Protein AF-A0A1C5ULI8-F1 (afdb_monomer_lite)

pLDDT: mean 95.35, std 5.69, range [52.81, 98.75]

Sequence (139 aa):
MIGIIVATHGEFASGLIDGMTLLCGEQEKIIPFGLRIEDDMDVFSSDIIAKAHELDDGDGVLVLVDFVGGTPANITGKLLMNEPNMEGLSGVNFPMILEAVNSRDDSTLNELKEQCKVVGTMGIVDIKERMSSIMDDDD

Radius of gyration: 16.0 Å; chains: 1; bounding box: 33×30×57 Å

Foldseek 3Di:
DAAEEEEEAACPQVVLQVVLCVPPNDDPRYYYHHDDPPDDLVVSLVVVLVSQVVSCPPQHYEYEYAAPPDSSNVSLVVCVVPPVRYHYDYNDDNQLVNLLRVCSVPDRPVRNVVSSVVRSVVVDDDPVVVVVVVVVVVD

Secondary structure (DSSP, 8-state):
--EEEEEEETTHHHHHHHHHHHHH-S-SSEEEEEE-TTS-HHHHHHHHHHHHHHH-SSS-EEEEES-BTBHHHHHHHHHHHH-TTEEEEES--HHHHHHHHHHTTTS-HHHHHHHHHHHHHHT---HHHHHHHHHHH--

Structure (mmCIF, N/CA/C/O backbone):
data_AF-A0A1C5ULI8-F1
#
_entry.id   AF-A0A1C5ULI8-F1
#
loop_
_atom_site.group_PDB
_atom_site.id
_atom_site.type_symbol
_atom_site.label_atom_id
_atom_site.label_alt_id
_atom_site.label_comp_id
_atom_site.label_asym_id
_atom_site.label_entity_id
_atom_site.label_seq_id
_atom_site.pdbx_PDB_ins_code
_atom_site.Cartn_x
_atom_site.Cartn_y
_atom_site.Cartn_z
_atom_site.occupancy
_atom_site.B_iso_or_equiv
_atom_site.auth_seq_id
_atom_site.auth_comp_id
_atom_site.auth_asym_id
_atom_site.auth_atom_id
_atom_site.pdbx_PDB_model_num
ATOM 1 N N . MET A 1 1 ? -15.819 -2.176 -3.015 1.00 93.81 1 MET A N 1
ATOM 2 C CA . MET A 1 1 ? -14.644 -2.415 -2.155 1.00 93.81 1 MET A CA 1
ATOM 3 C C . MET A 1 1 ? -13.448 -1.702 -2.761 1.00 93.81 1 MET A C 1
ATOM 5 O O . MET A 1 1 ? -13.195 -1.892 -3.951 1.00 93.81 1 MET A O 1
ATOM 9 N N . ILE A 1 2 ? -12.704 -0.926 -1.966 1.00 98.56 2 ILE A N 1
ATOM 10 C CA . ILE A 1 2 ? -11.508 -0.202 -2.431 1.00 98.56 2 ILE A CA 1
ATOM 11 C C . ILE A 1 2 ? -10.463 -1.189 -2.979 1.00 98.56 2 ILE A C 1
ATOM 13 O O . ILE A 1 2 ? -10.113 -2.178 -2.327 1.00 98.56 2 ILE A O 1
ATOM 17 N N . GLY A 1 3 ? -9.965 -0.928 -4.190 1.00 98.50 3 GLY A N 1
ATOM 18 C CA . GLY A 1 3 ? -8.869 -1.690 -4.787 1.00 98.50 3 GLY A CA 1
ATOM 19 C C . GLY A 1 3 ? -7.521 -1.348 -4.152 1.00 98.50 3 GLY A C 1
ATOM 20 O O . GLY A 1 3 ? -7.302 -0.226 -3.703 1.00 98.50 3 GLY A O 1
ATOM 21 N N . ILE A 1 4 ? -6.587 -2.298 -4.136 1.00 98.62 4 ILE A N 1
ATOM 22 C CA . ILE A 1 4 ? -5.237 -2.084 -3.603 1.00 98.62 4 ILE A CA 1
ATOM 23 C C . ILE A 1 4 ? -4.203 -2.477 -4.656 1.00 98.62 4 ILE A C 1
ATOM 25 O O . ILE A 1 4 ? -4.211 -3.589 -5.184 1.00 98.62 4 ILE A O 1
ATOM 29 N N . ILE A 1 5 ? -3.263 -1.579 -4.926 1.00 98.56 5 ILE A N 1
ATOM 30 C CA . ILE A 1 5 ? -2.060 -1.882 -5.700 1.00 98.56 5 ILE A CA 1
ATOM 31 C C . ILE A 1 5 ? -0.853 -1.715 -4.791 1.00 98.56 5 ILE A C 1
ATOM 33 O O . ILE A 1 5 ? -0.707 -0.685 -4.139 1.00 98.56 5 ILE A O 1
ATOM 37 N N . VAL A 1 6 ? 0.041 -2.701 -4.782 1.00 98.69 6 VAL A N 1
ATOM 38 C CA . VAL A 1 6 ? 1.342 -2.598 -4.114 1.00 98.69 6 VAL A CA 1
ATOM 39 C C . VAL A 1 6 ? 2.414 -2.619 -5.192 1.00 98.69 6 VAL A C 1
ATOM 41 O O . VAL A 1 6 ? 2.643 -3.659 -5.796 1.00 98.69 6 VAL A O 1
ATOM 44 N N . ALA A 1 7 ? 3.050 -1.483 -5.466 1.00 98.12 7 ALA A N 1
ATOM 45 C CA . ALA A 1 7 ? 4.044 -1.344 -6.526 1.00 98.12 7 ALA A CA 1
ATOM 46 C C . ALA A 1 7 ? 5.423 -1.014 -5.942 1.00 98.12 7 ALA A C 1
ATOM 48 O O . ALA A 1 7 ? 5.653 0.074 -5.414 1.00 98.12 7 ALA A O 1
ATOM 49 N N . THR A 1 8 ? 6.359 -1.952 -6.043 1.00 98.31 8 THR A N 1
ATOM 50 C CA . THR A 1 8 ? 7.695 -1.857 -5.437 1.00 98.31 8 THR A CA 1
ATOM 51 C C . THR A 1 8 ? 8.769 -2.346 -6.402 1.00 98.31 8 THR A C 1
ATOM 53 O O . THR A 1 8 ? 8.472 -2.847 -7.484 1.00 98.31 8 THR A O 1
ATOM 56 N N . HIS A 1 9 ? 10.035 -2.264 -6.006 1.00 97.50 9 HIS A N 1
ATOM 57 C CA . HIS A 1 9 ? 11.110 -2.984 -6.687 1.00 97.50 9 HIS A CA 1
ATOM 58 C C . HIS A 1 9 ? 11.137 -4.467 -6.289 1.00 97.50 9 HIS A C 1
ATOM 60 O O . HIS A 1 9 ? 10.821 -4.827 -5.150 1.00 97.50 9 HIS A O 1
ATOM 66 N N . GLY A 1 10 ? 11.559 -5.320 -7.224 1.00 96.94 10 GLY A N 1
ATOM 67 C CA . GLY A 1 10 ? 11.760 -6.752 -7.013 1.00 96.94 10 GLY A CA 1
ATOM 68 C C . GLY A 1 10 ? 10.526 -7.463 -6.454 1.00 96.94 10 GLY A C 1
ATOM 69 O O . GLY A 1 10 ? 9.401 -7.175 -6.838 1.00 96.94 10 GLY A O 1
ATOM 70 N N . GLU A 1 11 ? 10.746 -8.387 -5.522 1.00 97.88 11 GLU A N 1
ATOM 71 C CA . GLU A 1 11 ? 9.696 -9.230 -4.925 1.00 97.88 11 GLU A CA 1
ATOM 72 C C . GLU A 1 11 ? 9.070 -8.627 -3.657 1.00 97.88 11 GLU A C 1
ATOM 74 O O . GLU A 1 11 ? 8.433 -9.329 -2.875 1.00 97.88 11 GLU A O 1
ATOM 79 N N . PHE A 1 12 ? 9.287 -7.338 -3.374 1.00 98.44 12 PHE A N 1
ATOM 80 C CA . PHE A 1 12 ? 8.841 -6.782 -2.096 1.00 98.44 12 PHE A CA 1
ATOM 81 C C . PHE A 1 12 ? 7.305 -6.739 -1.990 1.00 98.44 12 PHE A C 1
ATOM 83 O O . PHE A 1 12 ? 6.751 -7.182 -0.986 1.00 98.44 12 PHE A O 1
ATOM 90 N N . ALA A 1 13 ? 6.608 -6.314 -3.047 1.00 98.38 13 ALA A N 1
ATOM 91 C CA . ALA A 1 13 ? 5.150 -6.329 -3.120 1.00 98.38 13 ALA A CA 1
ATOM 92 C C . ALA A 1 13 ? 4.560 -7.741 -2.983 1.00 98.38 13 ALA A C 1
ATOM 94 O O . ALA A 1 13 ? 3.633 -7.946 -2.201 1.00 98.38 13 ALA A O 1
ATOM 95 N N . SER A 1 14 ? 5.106 -8.720 -3.715 1.00 98.25 14 SER A N 1
ATOM 96 C CA . SER A 1 14 ? 4.645 -10.112 -3.665 1.00 98.25 14 SER A CA 1
ATOM 97 C C . SER A 1 14 ? 4.876 -10.724 -2.282 1.00 98.25 14 SER A C 1
ATOM 99 O O . SER A 1 14 ? 3.965 -11.342 -1.741 1.00 98.25 14 SER A O 1
ATOM 101 N N . GLY A 1 15 ? 6.031 -10.476 -1.658 1.00 98.50 15 GLY A N 1
ATOM 102 C CA . GLY A 1 15 ? 6.325 -10.944 -0.301 1.00 98.50 15 GLY A CA 1
ATOM 103 C C . GLY A 1 15 ? 5.430 -10.325 0.780 1.00 98.50 15 GLY A C 1
ATOM 104 O O . GLY A 1 15 ? 5.035 -11.014 1.719 1.00 98.50 15 GLY A O 1
ATOM 105 N N . LEU A 1 16 ? 5.066 -9.044 0.652 1.00 98.44 16 LEU A N 1
ATOM 106 C CA . LEU A 1 16 ? 4.108 -8.407 1.563 1.00 98.44 16 LEU A CA 1
ATOM 107 C C . LEU A 1 16 ? 2.713 -9.040 1.459 1.00 98.44 16 LEU A C 1
ATOM 109 O O . LEU A 1 16 ? 2.083 -9.297 2.485 1.00 98.44 16 LEU A O 1
ATOM 113 N N . ILE A 1 17 ? 2.241 -9.302 0.236 1.00 98.25 17 ILE A N 1
ATOM 114 C CA . ILE A 1 17 ? 0.942 -9.948 0.004 1.00 98.25 17 ILE A CA 1
ATOM 115 C C . ILE A 1 17 ? 0.958 -11.403 0.472 1.00 98.25 17 ILE A C 1
ATOM 117 O O . ILE A 1 17 ? -0.004 -11.829 1.103 1.00 98.25 17 ILE A O 1
ATOM 121 N N . ASP A 1 18 ? 2.039 -12.147 0.231 1.00 98.38 18 ASP A N 1
ATOM 122 C CA . ASP A 1 18 ? 2.204 -13.522 0.721 1.00 98.38 18 ASP A CA 1
ATOM 123 C C . ASP A 1 18 ? 2.096 -13.577 2.251 1.00 98.38 18 ASP A C 1
ATOM 125 O O . ASP A 1 18 ? 1.264 -14.300 2.801 1.00 98.38 18 ASP A O 1
ATOM 129 N N . GLY A 1 19 ? 2.839 -12.713 2.951 1.00 97.94 19 GLY A N 1
ATOM 130 C CA . GLY A 1 19 ? 2.748 -12.615 4.405 1.00 97.94 19 GLY A CA 1
ATOM 131 C C . GLY A 1 19 ? 1.343 -12.241 4.891 1.00 97.94 19 GLY A C 1
ATOM 132 O O . GLY A 1 19 ? 0.867 -12.806 5.875 1.00 97.94 19 GLY A O 1
ATOM 133 N N . MET A 1 20 ? 0.662 -11.312 4.211 1.00 97.62 20 MET A N 1
ATOM 134 C CA . MET A 1 20 ? -0.711 -10.929 4.554 1.00 97.62 20 MET A CA 1
ATOM 135 C C . MET A 1 20 ? -1.668 -12.104 4.341 1.00 97.62 20 MET A C 1
ATOM 137 O O . MET A 1 20 ? -2.500 -12.366 5.206 1.00 97.62 20 MET A O 1
ATOM 141 N N . THR A 1 21 ? -1.493 -12.867 3.260 1.00 97.75 21 THR A N 1
ATOM 142 C CA . THR A 1 21 ? -2.316 -14.036 2.917 1.00 97.75 21 THR A CA 1
ATOM 143 C C . THR A 1 21 ? -2.239 -15.115 3.997 1.00 97.75 21 THR A C 1
ATOM 145 O O . THR A 1 21 ? -3.244 -15.748 4.313 1.00 97.75 21 THR A O 1
ATOM 148 N N . LEU A 1 22 ? -1.082 -15.285 4.647 1.00 97.44 22 LEU A N 1
ATOM 149 C CA . LEU A 1 22 ? -0.947 -16.198 5.790 1.00 97.44 22 LEU A CA 1
ATOM 150 C C . LEU A 1 22 ? -1.839 -15.819 6.985 1.00 97.44 22 LEU A C 1
ATOM 152 O O . LEU A 1 22 ? -2.212 -16.700 7.760 1.00 97.44 22 LEU A O 1
ATOM 156 N N . LEU A 1 23 ? -2.161 -14.534 7.157 1.00 96.50 23 LEU A N 1
ATOM 157 C CA . LEU A 1 23 ? -2.942 -14.025 8.290 1.00 96.50 23 LEU A CA 1
ATOM 158 C C . LEU A 1 23 ? -4.416 -13.800 7.942 1.00 96.50 23 LEU A C 1
ATOM 160 O O . LEU A 1 23 ? -5.293 -14.140 8.734 1.00 96.50 23 LEU A O 1
ATOM 164 N N . CYS A 1 24 ? -4.681 -13.234 6.769 1.00 96.31 24 CYS A N 1
ATOM 165 C CA . CYS A 1 24 ? -6.005 -12.794 6.333 1.00 96.31 24 CYS A CA 1
ATOM 166 C C . CYS A 1 24 ? -6.637 -13.738 5.296 1.00 96.31 24 CYS 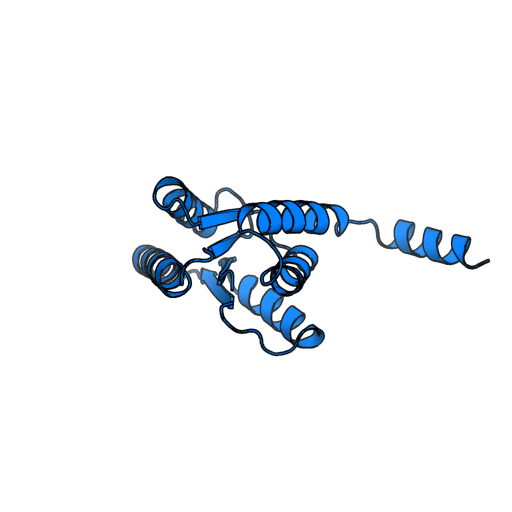A C 1
ATOM 168 O O . CYS A 1 24 ? -7.784 -13.531 4.902 1.00 96.31 24 CYS A O 1
ATOM 170 N N . GLY A 1 25 ? -5.916 -14.772 4.851 1.00 97.19 25 GLY A N 1
ATOM 171 C CA . GLY A 1 25 ? -6.311 -15.598 3.712 1.00 97.19 25 GLY A CA 1
ATOM 172 C C . GLY A 1 25 ? -6.191 -14.855 2.381 1.00 97.19 25 GLY A C 1
ATOM 173 O O . GLY A 1 25 ? -5.770 -13.701 2.327 1.00 97.19 25 GLY A O 1
ATOM 174 N N . GLU A 1 26 ? -6.572 -15.531 1.298 1.00 96.75 26 GLU A N 1
ATOM 175 C CA . GLU A 1 26 ? -6.617 -14.938 -0.043 1.00 96.75 26 GLU A CA 1
ATOM 176 C C . GLU A 1 26 ? -7.534 -13.709 -0.064 1.00 96.75 26 GLU A C 1
ATOM 178 O O . GLU A 1 26 ? -8.647 -13.744 0.466 1.00 96.75 26 GLU A O 1
ATOM 183 N N . GLN A 1 27 ? -7.072 -12.630 -0.695 1.00 97.25 27 GLN A N 1
ATOM 184 C CA . GLN A 1 27 ? -7.800 -11.367 -0.783 1.00 97.25 27 GLN A CA 1
ATOM 185 C C . GLN A 1 27 ? -8.086 -11.004 -2.238 1.00 97.25 27 GLN A C 1
ATOM 187 O O . GLN A 1 27 ? -7.213 -11.067 -3.101 1.00 97.25 27 GLN A O 1
ATOM 192 N N . GLU A 1 28 ? -9.310 -10.558 -2.510 1.00 96.69 28 GLU A N 1
ATOM 193 C CA . GLU A 1 28 ? -9.684 -10.031 -3.824 1.00 96.69 28 GLU A CA 1
ATOM 194 C C . GLU A 1 28 ? -9.250 -8.565 -3.982 1.00 96.69 28 GLU A C 1
ATOM 196 O O . GLU A 1 28 ? -9.001 -7.863 -2.998 1.00 96.69 28 GLU A O 1
ATOM 201 N N . LYS A 1 29 ? -9.176 -8.081 -5.229 1.00 97.50 29 LYS A N 1
ATOM 202 C CA . LYS A 1 29 ? -8.848 -6.684 -5.588 1.00 97.50 29 LYS A CA 1
ATOM 203 C C . LYS A 1 29 ? -7.555 -6.143 -4.958 1.00 97.50 29 LYS A C 1
ATOM 205 O O . LYS A 1 29 ? -7.467 -4.954 -4.657 1.00 97.50 29 LYS A O 1
ATOM 210 N N . ILE A 1 30 ? -6.557 -7.001 -4.769 1.00 98.06 30 ILE A N 1
ATOM 211 C CA . ILE A 1 30 ? -5.201 -6.609 -4.389 1.00 98.06 30 ILE A CA 1
ATOM 212 C C . ILE A 1 30 ? -4.207 -7.156 -5.414 1.00 98.06 30 ILE A C 1
ATOM 214 O O . ILE A 1 30 ? -4.252 -8.337 -5.752 1.00 98.06 30 ILE A O 1
ATOM 218 N N . ILE A 1 31 ? -3.339 -6.297 -5.954 1.00 98.06 31 ILE A N 1
ATOM 219 C CA . ILE A 1 31 ? -2.399 -6.680 -7.018 1.00 98.06 31 ILE A CA 1
ATOM 220 C C . ILE A 1 31 ? -0.975 -6.227 -6.660 1.00 98.06 31 ILE A C 1
ATOM 222 O O . ILE A 1 31 ? -0.756 -5.029 -6.449 1.00 98.06 31 ILE A O 1
ATOM 226 N N . PRO A 1 32 ? 0.010 -7.148 -6.618 1.00 98.31 32 PRO A N 1
ATOM 227 C CA . PRO A 1 32 ? 1.416 -6.786 -6.519 1.00 98.31 32 PRO A CA 1
ATOM 228 C C . PRO A 1 32 ? 2.003 -6.438 -7.889 1.00 98.31 32 PRO A C 1
ATOM 230 O O . PRO A 1 32 ? 1.795 -7.147 -8.872 1.00 98.31 32 PRO A O 1
ATOM 233 N N . PHE A 1 33 ? 2.838 -5.407 -7.916 1.00 98.25 33 PHE A N 1
ATOM 234 C CA . PHE A 1 33 ? 3.739 -5.080 -9.011 1.00 98.25 33 PHE A CA 1
ATOM 235 C C . PHE A 1 33 ? 5.167 -5.003 -8.485 1.00 98.25 33 PHE A C 1
ATOM 237 O O . PHE A 1 33 ? 5.464 -4.254 -7.553 1.00 98.25 33 PHE A O 1
ATOM 244 N N . GLY A 1 34 ? 6.053 -5.777 -9.102 1.00 97.56 34 GLY A N 1
ATOM 245 C CA . GLY A 1 34 ? 7.464 -5.839 -8.753 1.00 97.56 34 GLY A CA 1
ATOM 246 C C . GLY A 1 34 ? 8.332 -5.446 -9.935 1.00 97.56 34 GLY A C 1
ATOM 247 O O . GLY A 1 34 ? 8.421 -6.220 -10.881 1.00 97.56 34 GLY A O 1
ATOM 248 N N . LEU A 1 35 ? 8.970 -4.275 -9.878 1.00 97.25 35 LEU A N 1
ATOM 249 C CA . LEU A 1 35 ? 9.855 -3.786 -10.936 1.00 97.25 35 LEU A CA 1
ATOM 250 C C . LEU A 1 35 ? 11.218 -4.488 -10.890 1.00 97.25 35 LEU A C 1
ATOM 252 O O . LEU A 1 35 ? 11.934 -4.405 -9.885 1.00 97.25 35 LEU A O 1
ATOM 256 N N . ARG A 1 36 ? 11.602 -5.131 -11.991 1.00 95.69 36 ARG A N 1
ATOM 257 C CA . ARG A 1 36 ? 12.861 -5.864 -12.186 1.00 95.69 36 ARG A CA 1
ATOM 258 C C . ARG A 1 36 ? 13.759 -5.163 -13.205 1.00 95.69 36 ARG A C 1
ATOM 260 O O . ARG A 1 3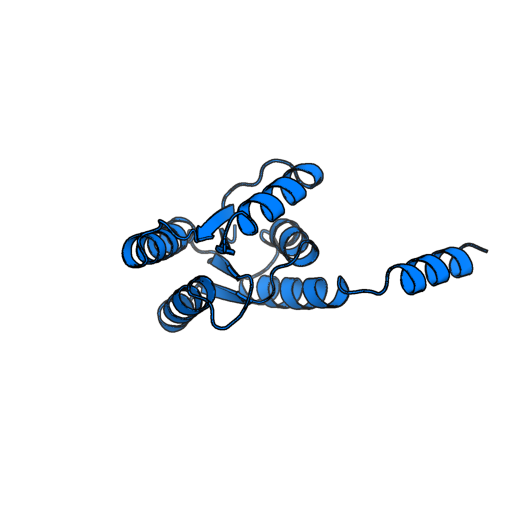6 ? 13.337 -4.270 -13.926 1.00 95.69 36 ARG A O 1
ATOM 267 N N . ILE A 1 37 ? 15.027 -5.574 -13.257 1.00 92.81 37 ILE A N 1
ATOM 268 C CA . ILE A 1 37 ? 16.040 -4.974 -14.147 1.00 92.81 37 ILE A CA 1
ATOM 269 C C . ILE A 1 37 ? 15.694 -5.184 -15.628 1.00 92.81 37 ILE A C 1
ATOM 271 O O . ILE A 1 37 ? 15.968 -4.319 -16.455 1.00 92.81 37 ILE A O 1
ATOM 275 N N . GLU A 1 38 ? 15.107 -6.330 -15.950 1.00 94.00 38 GLU A N 1
ATOM 276 C CA . GLU A 1 38 ? 14.727 -6.728 -17.307 1.00 94.00 38 GLU A CA 1
ATOM 277 C C . GLU A 1 38 ? 13.362 -6.189 -17.762 1.00 94.00 38 GLU A C 1
ATOM 279 O O . GLU A 1 38 ? 12.989 -6.405 -18.916 1.00 94.00 38 GLU A O 1
ATOM 284 N N . ASP A 1 39 ? 12.627 -5.491 -16.893 1.00 94.38 39 ASP A N 1
ATOM 285 C CA . ASP A 1 39 ? 11.307 -4.974 -17.241 1.00 94.38 39 ASP A CA 1
ATOM 286 C C . ASP A 1 39 ? 11.404 -3.766 -18.175 1.00 94.38 39 ASP A C 1
ATOM 288 O O . ASP A 1 39 ? 12.240 -2.871 -18.018 1.00 94.38 39 ASP A O 1
ATOM 292 N N . ASP A 1 40 ? 10.485 -3.717 -19.137 1.00 94.94 40 ASP A N 1
ATOM 293 C CA . ASP A 1 40 ? 10.258 -2.517 -19.926 1.00 94.94 40 ASP A CA 1
ATOM 294 C C . ASP A 1 40 ? 9.451 -1.508 -19.100 1.00 94.94 40 ASP A C 1
ATOM 296 O O . ASP A 1 40 ? 8.357 -1.794 -18.608 1.00 94.94 40 ASP A O 1
ATOM 300 N N . MET A 1 41 ? 10.011 -0.310 -18.943 1.00 91.00 41 MET A N 1
ATOM 301 C CA . MET A 1 41 ? 9.451 0.730 -18.084 1.00 91.00 41 MET A CA 1
ATOM 302 C C . MET A 1 41 ? 8.100 1.256 -18.575 1.00 91.00 41 MET A C 1
ATOM 304 O O . MET A 1 41 ? 7.255 1.620 -17.752 1.00 91.00 41 MET A O 1
ATOM 308 N N . ASP A 1 42 ? 7.897 1.312 -19.893 1.00 91.56 42 ASP A N 1
ATOM 309 C CA . ASP A 1 42 ? 6.652 1.797 -20.482 1.00 91.56 42 ASP A CA 1
ATOM 310 C C . ASP A 1 42 ? 5.554 0.743 -20.311 1.00 91.56 42 ASP A C 1
ATOM 312 O O . ASP A 1 42 ? 4.437 1.085 -19.916 1.00 91.56 42 ASP A O 1
ATOM 316 N N . VAL A 1 43 ? 5.891 -0.538 -20.503 1.00 94.75 43 VAL A N 1
ATOM 317 C CA . VAL A 1 43 ? 4.978 -1.663 -20.241 1.00 94.75 43 VAL A CA 1
ATOM 318 C C . VAL A 1 43 ? 4.585 -1.702 -18.767 1.00 94.75 43 VAL A C 1
ATOM 320 O O . VAL A 1 43 ? 3.395 -1.639 -18.459 1.00 94.75 43 VAL A O 1
ATOM 323 N N . PHE A 1 44 ? 5.564 -1.687 -17.856 1.00 94.12 44 PHE A N 1
ATOM 324 C CA . PHE A 1 44 ? 5.327 -1.692 -16.410 1.00 94.12 44 PHE A CA 1
ATOM 325 C C . PHE A 1 44 ? 4.428 -0.528 -15.975 1.00 94.12 44 PHE A C 1
ATOM 327 O O . PHE A 1 44 ? 3.479 -0.707 -15.211 1.00 94.12 44 PHE A O 1
ATOM 334 N N . SER A 1 45 ? 4.683 0.675 -16.504 1.00 92.56 45 SER A N 1
ATOM 335 C CA . SER A 1 45 ? 3.829 1.832 -16.242 1.00 92.56 45 SER A CA 1
ATOM 336 C C . SER A 1 45 ? 2.418 1.640 -16.787 1.00 92.56 45 SER A C 1
ATOM 338 O O . SER A 1 45 ? 1.462 2.001 -16.103 1.00 92.56 45 SER A O 1
ATOM 340 N N . SER A 1 46 ? 2.275 1.122 -18.007 1.00 94.38 46 SER A N 1
ATOM 341 C CA . SER A 1 46 ? 0.967 0.936 -18.633 1.00 94.38 46 SER A CA 1
ATOM 342 C C . SER A 1 46 ? 0.121 -0.114 -17.913 1.00 94.38 46 SER A C 1
ATOM 344 O O . SER A 1 46 ? -1.080 0.093 -17.751 1.00 94.38 46 SER A O 1
ATOM 346 N N . ASP A 1 47 ? 0.748 -1.172 -17.394 1.00 96.19 47 ASP A N 1
ATOM 347 C CA . ASP A 1 47 ? 0.065 -2.246 -16.677 1.00 96.19 47 ASP A CA 1
ATOM 348 C C . ASP A 1 47 ? -0.462 -1.772 -15.320 1.00 96.19 47 ASP A C 1
ATOM 350 O O . ASP A 1 47 ? -1.611 -2.057 -14.979 1.00 96.19 47 ASP A O 1
ATOM 354 N N . ILE A 1 48 ? 0.327 -0.992 -14.566 1.00 95.38 48 ILE A N 1
ATOM 355 C CA . ILE A 1 48 ? -0.134 -0.394 -13.301 1.00 95.38 48 ILE A CA 1
ATOM 356 C C . ILE A 1 48 ? -1.339 0.513 -13.551 1.00 95.38 48 ILE A C 1
ATOM 358 O O . ILE A 1 48 ? -2.332 0.421 -12.833 1.00 95.38 48 ILE A O 1
ATOM 362 N N . ILE A 1 49 ? -1.270 1.374 -14.571 1.00 94.12 49 ILE A N 1
ATOM 363 C CA . ILE A 1 49 ? -2.359 2.301 -14.905 1.00 94.12 49 ILE A CA 1
ATOM 364 C C . ILE A 1 49 ? -3.618 1.525 -15.305 1.00 94.12 49 ILE A C 1
ATOM 366 O O . ILE A 1 49 ? -4.700 1.782 -14.779 1.00 94.12 49 ILE A O 1
ATOM 370 N N . ALA A 1 50 ? -3.477 0.540 -16.195 1.00 95.81 50 ALA A N 1
ATOM 371 C CA . ALA A 1 50 ? -4.593 -0.282 -16.644 1.00 95.81 50 ALA A CA 1
ATOM 372 C C . ALA A 1 50 ? -5.246 -1.035 -15.477 1.00 95.81 50 ALA A C 1
ATOM 374 O O . ALA A 1 50 ? -6.471 -1.043 -15.363 1.00 95.81 50 ALA A O 1
ATOM 375 N N . LYS A 1 51 ? -4.443 -1.616 -14.576 1.00 97.00 51 LYS A N 1
ATOM 376 C CA . LYS A 1 51 ? -4.959 -2.313 -13.394 1.00 97.00 51 LYS A CA 1
ATOM 377 C C . LYS A 1 51 ? -5.568 -1.384 -12.359 1.00 97.00 51 LYS A C 1
ATOM 379 O O . LYS A 1 51 ? -6.564 -1.767 -11.759 1.00 97.00 51 LYS A O 1
ATOM 384 N N . ALA A 1 52 ? -5.047 -0.172 -12.181 1.00 95.88 52 ALA A N 1
ATOM 385 C CA . ALA A 1 52 ? -5.692 0.820 -11.327 1.00 95.88 52 ALA A CA 1
ATOM 386 C C . ALA A 1 52 ? -7.110 1.119 -11.836 1.00 95.88 52 ALA A C 1
ATOM 388 O O . ALA A 1 52 ? -8.063 1.070 -11.069 1.00 95.88 52 ALA A O 1
ATOM 389 N N . HIS A 1 53 ? -7.272 1.322 -13.145 1.00 95.25 53 HIS A N 1
ATOM 390 C CA . HIS A 1 53 ? -8.585 1.590 -13.735 1.00 95.25 53 HIS A CA 1
ATOM 391 C C . HIS A 1 53 ? -9.517 0.368 -13.691 1.00 95.25 53 HIS A C 1
ATOM 393 O O . HIS A 1 53 ? -10.717 0.526 -13.518 1.00 95.25 53 HIS A O 1
ATOM 399 N N . GLU A 1 54 ? -8.987 -0.849 -13.844 1.00 96.12 54 GLU A N 1
ATOM 400 C CA . GLU A 1 54 ? -9.768 -2.091 -13.727 1.00 96.12 54 GLU A CA 1
ATOM 401 C C . GLU A 1 54 ? -10.263 -2.339 -12.296 1.00 96.12 54 GLU A C 1
ATOM 403 O O . GLU A 1 54 ? -11.354 -2.873 -12.102 1.00 96.12 54 GLU A O 1
ATOM 408 N N . LEU A 1 55 ? -9.459 -1.971 -11.294 1.00 96.88 55 LEU A N 1
ATOM 409 C CA . LEU A 1 55 ? -9.799 -2.144 -9.885 1.00 96.88 55 LEU A CA 1
ATOM 410 C C . LEU A 1 55 ? -10.785 -1.094 -9.367 1.00 96.88 55 LEU A C 1
ATOM 412 O O . LEU A 1 55 ? -11.439 -1.351 -8.353 1.00 96.88 55 LEU A O 1
ATOM 416 N N . ASP A 1 56 ? -10.902 0.057 -10.024 1.00 96.00 56 ASP A N 1
ATOM 417 C CA . ASP A 1 56 ? -11.883 1.071 -9.652 1.00 96.00 56 ASP A CA 1
ATOM 418 C C . ASP A 1 56 ? -13.285 0.710 -10.173 1.00 96.00 56 ASP A C 1
ATOM 420 O O . ASP A 1 56 ? -13.607 0.885 -11.347 1.00 96.00 56 ASP A O 1
ATOM 424 N N . ASP A 1 57 ? -14.138 0.220 -9.274 1.00 93.00 57 ASP A N 1
ATOM 425 C CA . ASP A 1 57 ? -15.559 -0.061 -9.515 1.00 93.00 57 ASP A CA 1
ATOM 426 C C . ASP A 1 57 ? -16.495 0.962 -8.845 1.00 93.00 57 ASP A C 1
ATOM 428 O O . ASP A 1 57 ? -17.703 0.732 -8.758 1.00 93.00 57 ASP A O 1
ATOM 432 N N . GLY A 1 58 ? -15.950 2.100 -8.400 1.00 94.31 58 GLY A N 1
ATOM 433 C CA . GLY A 1 58 ? -16.689 3.190 -7.762 1.00 94.31 58 GLY A CA 1
ATOM 434 C C . GLY A 1 58 ? -16.129 3.603 -6.403 1.00 94.31 58 GLY A C 1
ATOM 435 O O . GLY A 1 58 ? -16.276 4.765 -6.031 1.00 94.31 58 GLY A O 1
ATOM 436 N N . ASP A 1 59 ? -15.442 2.698 -5.701 1.00 96.56 59 ASP A N 1
ATOM 437 C CA . ASP A 1 59 ? -14.865 2.978 -4.377 1.00 96.56 59 ASP A CA 1
ATOM 438 C C . ASP A 1 59 ? -13.395 3.437 -4.436 1.00 96.56 59 ASP A C 1
ATOM 440 O O . ASP A 1 59 ? -12.826 3.828 -3.418 1.00 96.56 59 ASP A O 1
ATOM 444 N N . GLY A 1 60 ? -12.782 3.433 -5.625 1.00 97.75 60 GLY A N 1
ATOM 445 C CA . GLY A 1 60 ? -11.422 3.917 -5.853 1.00 97.75 60 GLY A CA 1
ATOM 446 C C . GLY A 1 60 ? -10.322 2.909 -5.530 1.00 97.75 60 GLY A C 1
ATOM 447 O O . GLY A 1 60 ? -10.578 1.745 -5.200 1.00 97.75 60 GLY A O 1
ATOM 448 N N . VAL A 1 61 ? -9.066 3.349 -5.662 1.00 98.56 61 VAL A N 1
ATOM 449 C CA . VAL A 1 61 ? -7.881 2.495 -5.460 1.00 98.56 61 VAL A CA 1
ATOM 450 C C . VAL A 1 61 ? -6.822 3.192 -4.616 1.00 98.56 61 VAL A C 1
ATOM 452 O O . VAL A 1 61 ? -6.450 4.343 -4.856 1.00 98.56 61 VAL A O 1
ATOM 455 N N . LEU A 1 62 ? -6.294 2.450 -3.644 1.00 98.62 62 LEU A N 1
ATOM 456 C CA . LEU A 1 62 ? -5.132 2.830 -2.855 1.00 98.62 62 LEU A CA 1
ATOM 457 C C . LEU A 1 62 ? -3.867 2.213 -3.466 1.00 98.62 62 LEU A C 1
ATOM 459 O O . LEU A 1 62 ? -3.740 0.992 -3.569 1.00 98.62 62 LEU A O 1
ATOM 463 N N . VAL A 1 63 ? -2.907 3.057 -3.840 1.00 98.50 63 VAL A N 1
ATOM 464 C CA . VAL A 1 63 ? -1.623 2.638 -4.410 1.00 98.50 63 VAL A CA 1
ATOM 465 C C . VAL A 1 63 ? -0.503 2.816 -3.385 1.00 98.50 63 VAL A C 1
ATOM 467 O O . VAL A 1 63 ? -0.178 3.926 -2.963 1.00 98.50 63 VAL A O 1
ATOM 470 N N . LEU A 1 64 ? 0.120 1.712 -2.992 1.00 98.62 64 LEU A N 1
ATOM 471 C CA . LEU A 1 64 ? 1.183 1.655 -1.996 1.00 98.62 64 LEU A CA 1
ATOM 472 C C . LEU A 1 64 ? 2.527 1.395 -2.675 1.00 98.62 64 LEU A C 1
ATOM 474 O O . LEU A 1 64 ? 2.654 0.461 -3.464 1.00 98.62 64 LEU A O 1
ATOM 478 N N . VAL A 1 65 ? 3.537 2.205 -2.362 1.00 98.56 65 VAL A N 1
ATOM 479 C CA . VAL A 1 65 ? 4.882 2.093 -2.949 1.00 98.56 65 VAL A CA 1
ATOM 480 C C . VAL A 1 65 ? 5.969 1.981 -1.888 1.00 98.56 65 VAL A C 1
ATOM 482 O O . VAL A 1 65 ? 5.787 2.378 -0.737 1.00 98.56 65 VAL A O 1
ATOM 485 N N . ASP A 1 66 ? 7.126 1.454 -2.274 1.00 98.00 66 ASP A N 1
ATOM 486 C CA . ASP A 1 66 ? 8.273 1.264 -1.383 1.00 98.00 66 ASP A CA 1
ATOM 487 C C . ASP A 1 66 ? 8.906 2.587 -0.935 1.00 98.00 66 ASP A C 1
ATOM 489 O O . ASP A 1 66 ? 8.974 2.853 0.262 1.00 98.00 66 ASP A O 1
ATOM 493 N N . PHE A 1 67 ? 9.329 3.456 -1.854 1.00 96.19 67 PHE A N 1
ATOM 494 C CA . PHE A 1 67 ? 9.952 4.737 -1.509 1.00 96.19 67 PHE A CA 1
ATOM 495 C C . PHE A 1 67 ? 9.746 5.816 -2.580 1.00 96.19 67 PHE A C 1
ATOM 497 O O . PHE A 1 67 ? 9.546 5.536 -3.761 1.00 96.19 67 PHE A O 1
ATOM 504 N N . VAL A 1 68 ? 9.841 7.086 -2.173 1.00 94.56 68 VAL A N 1
ATOM 505 C CA . VAL A 1 68 ? 9.774 8.234 -3.091 1.00 94.56 68 VAL A CA 1
ATOM 506 C C . VAL A 1 68 ? 11.099 8.407 -3.835 1.00 94.56 68 VAL A C 1
ATOM 508 O O . VAL A 1 68 ? 12.153 8.508 -3.214 1.00 94.56 68 VAL A O 1
ATOM 511 N N . GLY A 1 69 ? 11.035 8.517 -5.163 1.00 89.19 69 GLY A N 1
ATOM 512 C CA . GLY A 1 69 ? 12.200 8.713 -6.036 1.00 89.19 69 GLY A CA 1
ATOM 513 C C . GLY A 1 69 ? 12.504 7.523 -6.948 1.00 89.19 69 GLY A C 1
ATOM 514 O O . GLY A 1 69 ? 13.307 7.657 -7.868 1.00 89.19 69 GLY A O 1
ATOM 515 N N . GLY A 1 70 ? 11.839 6.385 -6.732 1.00 90.44 70 GLY A N 1
ATOM 516 C CA . GLY A 1 70 ? 11.846 5.244 -7.646 1.00 90.44 70 GLY A CA 1
ATOM 517 C C . GLY A 1 70 ? 10.763 5.334 -8.723 1.00 90.44 70 GLY A C 1
ATOM 518 O O . GLY A 1 70 ? 9.822 6.127 -8.626 1.00 90.44 70 GLY A O 1
ATOM 519 N N . THR A 1 71 ? 10.862 4.486 -9.749 1.00 93.00 71 THR A N 1
ATOM 520 C CA . THR A 1 71 ? 9.851 4.435 -10.814 1.00 93.00 71 THR A CA 1
ATOM 521 C C . THR A 1 71 ? 8.443 4.116 -10.303 1.00 93.00 71 THR A C 1
ATOM 523 O O . THR A 1 71 ? 7.533 4.835 -10.720 1.00 93.00 71 THR A O 1
ATOM 526 N N . PRO A 1 72 ? 8.222 3.145 -9.387 1.00 94.56 72 PRO A N 1
ATOM 527 C CA . PRO A 1 72 ? 6.879 2.886 -8.868 1.00 94.56 72 PRO A CA 1
ATOM 528 C C . PRO A 1 72 ? 6.217 4.153 -8.309 1.00 94.56 72 PRO A C 1
ATOM 530 O O . PRO A 1 72 ? 5.128 4.521 -8.739 1.00 94.56 72 PRO A O 1
ATOM 533 N N . ALA A 1 73 ? 6.925 4.912 -7.465 1.00 95.75 73 ALA A N 1
ATOM 534 C CA . ALA A 1 73 ? 6.426 6.178 -6.929 1.00 95.75 73 ALA A CA 1
ATOM 535 C C . ALA A 1 73 ? 6.182 7.250 -8.004 1.00 95.75 73 ALA A C 1
ATOM 537 O O . ALA A 1 73 ? 5.208 7.995 -7.912 1.00 95.75 73 ALA A O 1
ATOM 538 N N . ASN A 1 74 ? 7.030 7.332 -9.034 1.00 94.62 74 ASN A N 1
ATOM 539 C CA . ASN A 1 74 ? 6.845 8.289 -10.130 1.00 94.62 74 ASN A CA 1
ATOM 540 C C . ASN A 1 74 ? 5.594 7.980 -10.967 1.00 94.62 74 ASN A C 1
ATOM 542 O O . ASN A 1 74 ? 4.891 8.903 -11.380 1.00 94.62 74 ASN A O 1
ATOM 546 N N . ILE A 1 75 ? 5.317 6.698 -11.226 1.00 92.88 75 ILE A N 1
ATOM 547 C CA . ILE A 1 75 ? 4.112 6.251 -11.940 1.00 92.88 75 ILE A CA 1
ATOM 548 C C . ILE A 1 75 ? 2.878 6.547 -11.090 1.00 92.88 75 ILE A C 1
ATOM 550 O O . ILE A 1 75 ? 1.953 7.199 -11.572 1.00 92.88 75 ILE A O 1
ATOM 554 N N . THR A 1 76 ? 2.908 6.168 -9.810 1.00 93.00 76 THR A N 1
ATOM 555 C CA . THR A 1 76 ? 1.837 6.474 -8.856 1.00 93.00 76 THR A CA 1
ATOM 556 C C . THR A 1 76 ? 1.565 7.973 -8.799 1.00 93.00 76 THR A C 1
ATOM 558 O O . THR A 1 76 ? 0.428 8.390 -8.960 1.00 93.00 76 THR A O 1
ATOM 561 N N . GLY A 1 77 ? 2.592 8.818 -8.683 1.00 93.44 77 GLY A N 1
ATOM 562 C CA . GLY A 1 77 ? 2.412 10.272 -8.676 1.00 93.44 77 GLY A CA 1
ATOM 563 C C . GLY A 1 77 ? 1.693 10.802 -9.923 1.00 93.44 77 GLY A C 1
ATOM 564 O O . GLY A 1 77 ? 0.839 11.679 -9.808 1.00 93.44 77 GLY A O 1
ATOM 565 N N . LYS A 1 78 ? 1.984 10.253 -11.112 1.00 91.50 78 LYS A N 1
ATOM 566 C CA . LYS A 1 78 ? 1.265 10.611 -12.347 1.00 91.50 78 LYS A CA 1
ATOM 567 C C . LYS A 1 78 ? -0.199 10.179 -12.307 1.00 91.50 78 LYS A C 1
ATOM 569 O O . LYS A 1 78 ? -1.041 10.955 -12.742 1.00 91.50 78 LYS A O 1
ATOM 574 N N . LEU A 1 79 ? -0.497 8.986 -11.795 1.00 89.88 79 LEU A N 1
ATOM 575 C CA . LEU A 1 79 ? -1.872 8.510 -11.616 1.00 89.88 79 LEU A CA 1
ATOM 576 C C . LEU A 1 79 ? -2.667 9.453 -10.708 1.00 89.88 79 LEU A C 1
ATOM 578 O O . LEU A 1 79 ? -3.683 9.992 -11.130 1.00 89.88 79 LEU A O 1
ATOM 582 N N . LEU A 1 80 ? -2.143 9.744 -9.515 1.00 92.69 80 LEU A N 1
ATOM 583 C CA . LEU A 1 80 ? -2.816 10.580 -8.513 1.00 92.69 80 LEU A CA 1
ATOM 584 C C . LEU A 1 80 ? -3.092 12.014 -8.992 1.00 92.69 80 LEU A C 1
ATOM 586 O O . LEU A 1 80 ? -4.045 12.647 -8.554 1.00 92.69 80 LEU A O 1
ATOM 590 N N . MET A 1 81 ? -2.254 12.556 -9.881 1.00 91.94 81 MET A N 1
ATOM 591 C CA . MET A 1 81 ? -2.466 13.897 -10.439 1.00 91.94 81 MET A CA 1
ATOM 592 C C . MET A 1 81 ? -3.577 13.954 -11.494 1.00 91.94 81 MET A C 1
ATOM 594 O O . MET A 1 81 ? -4.106 15.038 -11.738 1.00 91.94 81 MET A O 1
ATOM 598 N N . ASN A 1 82 ? -3.891 12.833 -12.147 1.00 90.19 82 ASN A N 1
ATOM 599 C CA . ASN A 1 82 ? -4.843 12.787 -13.259 1.00 90.19 82 ASN A CA 1
ATOM 600 C C . ASN A 1 82 ? -6.177 12.133 -12.879 1.00 90.19 82 ASN A C 1
ATOM 602 O O . ASN A 1 82 ? -7.193 12.465 -13.482 1.00 90.19 82 ASN A O 1
ATOM 606 N N . GLU A 1 83 ? -6.183 11.263 -11.869 1.00 89.75 83 GLU A N 1
ATOM 607 C CA . GLU A 1 83 ? -7.343 10.464 -11.485 1.00 89.75 83 GLU A CA 1
ATOM 608 C C . GLU A 1 83 ? -7.816 10.829 -10.067 1.00 89.75 83 GLU A C 1
ATOM 610 O O . GLU A 1 83 ? -7.093 10.597 -9.097 1.00 89.75 83 GLU A O 1
ATOM 615 N N . PRO A 1 84 ? -9.028 11.393 -9.902 1.00 89.69 84 PRO A N 1
ATOM 616 C CA . PRO A 1 84 ? -9.508 11.874 -8.605 1.00 89.69 84 PRO A CA 1
ATOM 617 C C . PRO A 1 84 ? -9.916 10.755 -7.636 1.00 89.69 84 PRO A C 1
ATOM 619 O O . PRO A 1 84 ? -10.052 11.022 -6.445 1.00 89.69 84 PRO A O 1
ATOM 622 N N . ASN A 1 85 ? -10.135 9.531 -8.130 1.00 95.12 85 ASN A N 1
ATOM 623 C CA . ASN A 1 85 ? -10.565 8.380 -7.326 1.00 95.12 85 ASN A CA 1
ATOM 624 C C . ASN A 1 85 ? -9.402 7.441 -6.963 1.00 95.12 85 ASN A C 1
ATOM 626 O O . ASN A 1 85 ? -9.558 6.227 -6.830 1.00 95.12 85 ASN A O 1
ATOM 630 N N . MET A 1 86 ? -8.205 8.015 -6.860 1.00 97.06 86 MET A N 1
ATOM 631 C CA . MET A 1 86 ? -6.964 7.309 -6.585 1.00 97.06 86 MET A CA 1
ATOM 632 C C . MET A 1 86 ? -6.236 8.027 -5.455 1.00 97.06 86 MET A C 1
ATOM 634 O O . MET A 1 86 ? -6.130 9.252 -5.443 1.00 97.06 86 MET A O 1
ATOM 638 N N . GLU A 1 87 ? -5.698 7.263 -4.516 1.00 97.94 87 GLU A N 1
ATOM 639 C CA . GLU A 1 87 ? -4.893 7.770 -3.405 1.00 97.94 87 GLU A CA 1
ATOM 640 C C . GLU A 1 87 ? -3.618 6.935 -3.287 1.00 97.94 87 GLU A C 1
ATOM 642 O O . GLU A 1 87 ? -3.568 5.793 -3.747 1.00 97.94 87 GLU A O 1
ATOM 647 N N . GLY A 1 88 ? -2.558 7.473 -2.678 1.00 97.50 88 GLY A N 1
ATOM 648 C CA . GLY A 1 88 ? -1.324 6.704 -2.548 1.00 97.50 88 GLY A CA 1
ATOM 649 C C . GLY A 1 88 ? -0.421 7.080 -1.387 1.00 97.50 88 GLY A C 1
ATOM 650 O O . GLY A 1 88 ? -0.432 8.206 -0.890 1.00 97.50 88 GLY A O 1
ATOM 651 N N . LEU A 1 89 ? 0.377 6.100 -0.960 1.00 98.44 89 LEU A N 1
ATOM 652 C CA . LEU A 1 89 ? 1.337 6.208 0.139 1.00 98.44 89 LEU A CA 1
ATOM 653 C C . LEU A 1 89 ? 2.662 5.550 -0.244 1.00 98.44 89 LEU A C 1
ATOM 655 O O . LEU A 1 89 ? 2.692 4.510 -0.894 1.00 98.44 89 LEU A O 1
ATOM 659 N N . SER A 1 90 ? 3.763 6.135 0.215 1.00 98.31 90 SER A N 1
ATOM 660 C CA . SER A 1 90 ? 5.101 5.540 0.139 1.00 98.31 90 SER A CA 1
ATOM 661 C C . SER A 1 90 ? 5.526 4.941 1.475 1.00 98.31 90 SER A C 1
ATOM 663 O O . SER A 1 90 ? 4.988 5.323 2.512 1.00 98.31 90 SER A O 1
ATOM 665 N N . GLY A 1 91 ? 6.573 4.116 1.472 1.00 98.38 91 GLY A N 1
ATOM 666 C CA . GLY A 1 91 ? 7.083 3.489 2.689 1.00 98.38 91 GLY A CA 1
ATOM 667 C C . GLY A 1 91 ? 6.259 2.278 3.100 1.00 98.38 91 GLY A C 1
ATOM 668 O O . GLY A 1 91 ? 6.154 2.010 4.295 1.00 98.38 91 GLY A O 1
ATOM 669 N N . VAL A 1 92 ? 5.643 1.589 2.129 1.00 98.62 92 VAL A N 1
ATOM 670 C CA . VAL A 1 92 ? 4.769 0.451 2.407 1.00 98.62 92 VAL A CA 1
ATOM 671 C 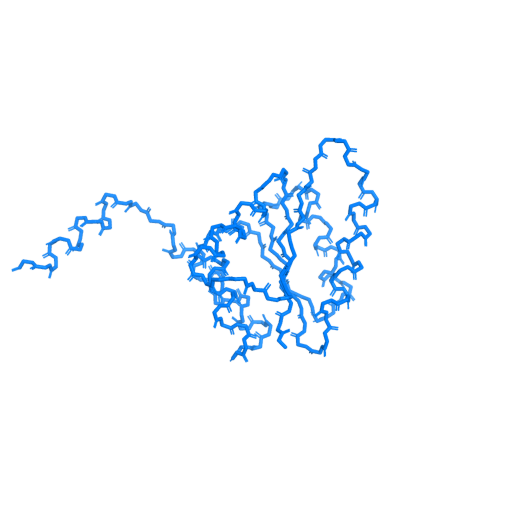C . VAL A 1 92 ? 5.469 -0.558 3.310 1.00 98.62 92 VAL A C 1
ATOM 673 O O . VAL A 1 92 ? 6.616 -0.951 3.089 1.00 98.62 92 VAL A O 1
ATOM 676 N N . ASN A 1 93 ? 4.760 -0.961 4.354 1.00 98.56 93 ASN A N 1
ATOM 677 C CA . ASN A 1 93 ? 5.208 -1.964 5.295 1.00 98.56 93 ASN A CA 1
ATOM 678 C C . ASN A 1 93 ? 4.052 -2.900 5.650 1.00 98.56 93 ASN A C 1
ATOM 680 O O . ASN A 1 93 ? 2.911 -2.715 5.226 1.00 98.56 93 ASN A O 1
ATOM 684 N N . PHE A 1 94 ? 4.362 -3.935 6.419 1.00 98.38 94 PHE A N 1
ATOM 685 C CA . PHE A 1 94 ? 3.403 -4.988 6.717 1.00 98.38 94 PHE A CA 1
ATOM 686 C C . PHE A 1 94 ? 2.162 -4.502 7.501 1.00 98.38 94 PHE A C 1
ATOM 688 O O . PHE A 1 94 ? 1.053 -4.815 7.069 1.00 98.38 94 PHE A O 1
ATOM 695 N N . PRO A 1 95 ? 2.287 -3.674 8.564 1.00 98.44 95 PRO A N 1
ATOM 696 C CA . PRO A 1 95 ? 1.130 -3.067 9.230 1.00 98.44 95 PRO A CA 1
ATOM 697 C C . PRO A 1 95 ? 0.193 -2.296 8.292 1.00 98.44 95 PRO A C 1
ATOM 699 O O . PRO A 1 95 ? -1.021 -2.415 8.424 1.00 98.44 95 PRO A O 1
ATOM 702 N N . MET A 1 96 ? 0.735 -1.547 7.324 1.00 98.62 96 MET A N 1
ATOM 703 C CA . MET A 1 96 ? -0.087 -0.825 6.343 1.00 98.62 96 MET A CA 1
ATOM 704 C C . MET A 1 96 ? -0.935 -1.767 5.493 1.00 98.62 96 MET A C 1
ATOM 706 O O . MET A 1 96 ? -2.091 -1.464 5.230 1.00 98.62 96 MET A O 1
ATOM 710 N N . ILE A 1 97 ? -0.365 -2.893 5.056 1.00 98.12 97 ILE A N 1
ATOM 711 C CA . ILE A 1 97 ? -1.083 -3.871 4.232 1.00 98.12 97 ILE A CA 1
ATOM 712 C C . ILE A 1 97 ? -2.217 -4.515 5.026 1.00 98.12 97 ILE A C 1
ATOM 714 O O . ILE A 1 97 ? -3.319 -4.640 4.499 1.00 98.12 97 ILE A O 1
ATOM 718 N N . LEU A 1 98 ? -1.967 -4.878 6.288 1.00 98.31 98 LEU A N 1
ATOM 719 C CA . LEU A 1 98 ? -3.001 -5.433 7.163 1.00 98.31 98 LEU A CA 1
ATOM 720 C C . LEU A 1 98 ? -4.140 -4.438 7.400 1.00 98.31 98 LEU A C 1
ATOM 722 O O . LEU A 1 98 ? -5.303 -4.813 7.299 1.00 98.31 98 LEU A O 1
ATOM 726 N N . GLU A 1 99 ? -3.819 -3.172 7.664 1.00 98.56 99 GLU A N 1
ATOM 727 C CA . GLU A 1 99 ? -4.837 -2.129 7.823 1.00 98.56 99 GLU A CA 1
ATOM 728 C C . GLU A 1 99 ? -5.642 -1.931 6.533 1.00 98.56 99 GLU A C 1
ATOM 730 O O . GLU A 1 99 ? -6.870 -1.895 6.563 1.00 98.56 99 GLU A O 1
ATOM 735 N N . ALA A 1 100 ? -4.961 -1.887 5.384 1.00 98.31 100 ALA A N 1
ATOM 736 C CA . ALA A 1 100 ? -5.605 -1.695 4.092 1.00 98.31 100 ALA A CA 1
ATOM 737 C C . ALA A 1 100 ? -6.630 -2.797 3.790 1.00 98.31 100 ALA A C 1
ATOM 739 O O . ALA A 1 100 ? -7.723 -2.495 3.325 1.00 98.31 100 ALA A O 1
ATOM 740 N N . VAL A 1 101 ? -6.310 -4.068 4.059 1.00 97.94 101 VAL A N 1
ATOM 741 C CA . VAL A 1 101 ? -7.251 -5.173 3.803 1.00 97.94 101 VAL A CA 1
ATOM 742 C C . VAL A 1 101 ? -8.368 -5.258 4.842 1.00 97.94 101 VAL A C 1
ATOM 744 O O . VAL A 1 101 ? -9.477 -5.641 4.483 1.00 97.94 101 VAL A O 1
ATOM 747 N N . ASN A 1 102 ? -8.107 -4.880 6.096 1.00 96.94 102 ASN A N 1
ATOM 748 C CA . ASN A 1 102 ? -9.088 -4.987 7.178 1.00 96.94 102 ASN A CA 1
ATOM 749 C C . ASN A 1 102 ? -10.134 -3.864 7.160 1.00 96.94 102 ASN A C 1
ATOM 751 O O . ASN A 1 102 ? -11.263 -4.094 7.580 1.00 96.94 102 ASN A O 1
ATOM 755 N N . SER A 1 103 ? -9.768 -2.668 6.689 1.00 97.62 103 SER A N 1
ATOM 756 C CA . SER A 1 103 ? -10.598 -1.461 6.835 1.00 97.62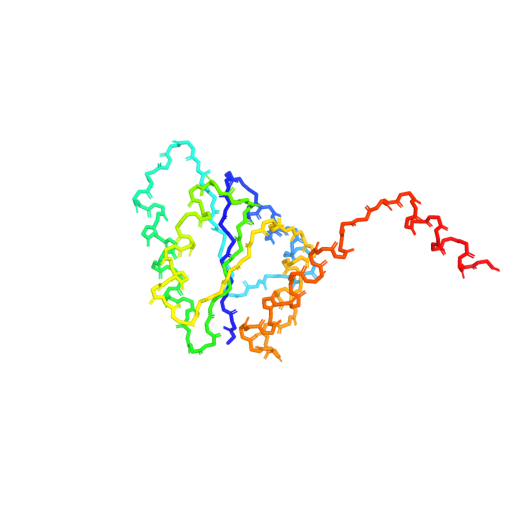 103 SER A CA 1
ATOM 757 C C . SER A 1 103 ? -11.244 -0.982 5.525 1.00 97.62 103 SER A C 1
ATOM 759 O O . SER A 1 103 ? -12.060 -0.057 5.545 1.00 97.62 103 SER A O 1
ATOM 761 N N . ARG A 1 104 ? -10.913 -1.595 4.376 1.00 97.50 104 ARG A N 1
ATOM 762 C CA . ARG A 1 104 ? -11.338 -1.146 3.029 1.00 97.50 104 ARG A CA 1
ATOM 763 C C . ARG A 1 104 ? -12.821 -1.290 2.693 1.00 97.50 104 ARG A C 1
ATOM 765 O O . ARG A 1 104 ? -13.256 -0.697 1.707 1.00 97.50 104 ARG A O 1
ATOM 772 N N . ASP A 1 105 ? -13.568 -2.081 3.455 1.00 96.19 105 ASP A N 1
ATOM 773 C CA . ASP A 1 105 ? -15.012 -2.249 3.249 1.00 96.19 105 ASP A CA 1
ATOM 774 C C . ASP A 1 105 ? -15.837 -1.221 4.036 1.00 96.19 105 ASP A C 1
ATOM 776 O O . ASP A 1 105 ? -16.954 -0.895 3.638 1.00 96.19 105 ASP A O 1
ATOM 780 N N . ASP A 1 106 ? -15.264 -0.664 5.107 1.00 96.62 106 ASP A N 1
ATOM 781 C CA . ASP A 1 106 ? -15.954 0.231 6.044 1.00 96.62 106 ASP A CA 1
ATOM 782 C C . ASP A 1 106 ? -15.423 1.677 6.016 1.00 96.62 106 ASP A C 1
ATOM 784 O O . ASP A 1 106 ? -15.856 2.514 6.810 1.00 96.62 106 ASP A O 1
ATOM 788 N N . SER A 1 107 ? -14.492 1.988 5.109 1.00 97.50 107 SER A N 1
ATOM 789 C CA . SER A 1 107 ? -13.837 3.299 5.014 1.00 97.50 107 SER A CA 1
ATOM 790 C C . SER A 1 107 ? -14.006 3.919 3.632 1.00 97.50 107 SER A C 1
ATOM 792 O O . SER A 1 107 ? -14.014 3.223 2.620 1.00 97.50 107 SER A O 1
ATOM 794 N N . THR A 1 108 ? -14.058 5.249 3.563 1.00 98.00 108 THR A N 1
ATOM 795 C CA . THR A 1 108 ? -13.795 5.953 2.300 1.00 98.00 108 THR A CA 1
ATOM 796 C C . THR A 1 108 ? -12.318 5.822 1.913 1.00 98.00 108 THR A C 1
ATOM 798 O O . THR A 1 108 ? -11.457 5.597 2.766 1.00 98.00 108 THR A O 1
ATOM 801 N N . LEU A 1 109 ? -11.987 6.026 0.633 1.00 98.25 109 LEU A N 1
ATOM 802 C CA . LEU A 1 109 ? -10.604 5.927 0.148 1.00 98.25 109 LEU A CA 1
ATOM 803 C C . LEU A 1 109 ? -9.623 6.832 0.922 1.00 98.25 109 LEU A C 1
ATOM 805 O O . LEU A 1 109 ? -8.503 6.426 1.236 1.00 98.25 109 LEU A O 1
ATOM 809 N N . ASN A 1 110 ? -10.046 8.051 1.269 1.00 97.94 110 ASN A N 1
ATOM 810 C CA . ASN A 1 110 ? -9.212 8.988 2.022 1.00 97.94 110 ASN A CA 1
ATOM 811 C C . ASN A 1 110 ? -9.032 8.551 3.486 1.00 97.94 110 ASN A C 1
ATOM 813 O O . ASN A 1 110 ? -7.915 8.593 4.001 1.00 97.94 110 ASN A O 1
ATOM 817 N N . GLU A 1 111 ? -10.100 8.080 4.136 1.00 98.50 111 GLU A N 1
ATOM 818 C CA . GLU A 1 111 ? -10.020 7.537 5.498 1.00 98.50 111 GLU A CA 1
ATOM 819 C C . GLU A 1 111 ? -9.088 6.327 5.550 1.00 98.50 111 GLU A C 1
ATOM 821 O O . GLU A 1 111 ? -8.196 6.294 6.398 1.00 98.50 111 GLU A O 1
ATOM 826 N N . LEU A 1 112 ? -9.218 5.401 4.592 1.00 98.75 112 LEU A N 1
ATOM 827 C CA . LEU A 1 112 ? -8.349 4.232 4.489 1.00 98.75 112 LEU A CA 1
ATOM 828 C C . LEU A 1 112 ? -6.879 4.641 4.346 1.00 98.75 112 LEU A C 1
ATOM 830 O O . LEU A 1 112 ? -6.012 4.115 5.044 1.00 98.75 112 LEU A O 1
ATOM 834 N N . LYS A 1 113 ? -6.584 5.616 3.475 1.00 98.56 113 LYS A N 1
ATOM 835 C CA . LYS A 1 113 ? -5.231 6.167 3.311 1.00 98.56 113 LYS A CA 1
ATOM 836 C C . LYS A 1 113 ? -4.680 6.706 4.636 1.00 98.56 113 LYS A C 1
ATOM 838 O O . LYS A 1 113 ? -3.552 6.379 5.008 1.00 98.56 113 LYS A O 1
ATOM 843 N N . GLU A 1 114 ? -5.429 7.541 5.352 1.00 98.69 114 GLU A N 1
ATOM 844 C CA . GLU A 1 114 ? -4.929 8.123 6.604 1.00 98.69 114 GLU A CA 1
ATOM 845 C C . GLU A 1 114 ? -4.780 7.069 7.716 1.00 98.69 114 GLU A C 1
ATOM 847 O O . GLU A 1 114 ? -3.771 7.084 8.424 1.00 98.69 114 GLU A O 1
ATOM 852 N N . GLN A 1 115 ? -5.698 6.103 7.823 1.00 98.75 115 GLN A N 1
ATOM 853 C CA . GLN A 1 115 ? -5.577 4.960 8.741 1.00 98.75 115 GLN A CA 1
ATOM 854 C C . GLN A 1 115 ? -4.309 4.150 8.457 1.00 98.75 115 GLN A C 1
ATOM 856 O O . GLN A 1 115 ? -3.484 3.953 9.354 1.00 98.75 115 GLN A O 1
ATOM 861 N N . CYS A 1 116 ? -4.096 3.763 7.194 1.00 98.75 116 CYS A N 1
ATOM 862 C CA . CYS A 1 116 ? -2.910 3.023 6.770 1.00 98.75 116 CYS A CA 1
ATOM 863 C C . CYS A 1 116 ? -1.631 3.778 7.132 1.00 98.75 116 CYS A C 1
ATOM 865 O O . CYS A 1 116 ? -0.701 3.198 7.683 1.00 98.75 116 CYS A O 1
ATOM 867 N N . LYS A 1 117 ? -1.576 5.088 6.876 1.00 98.75 117 LYS A N 1
ATOM 868 C CA . LYS A 1 117 ? -0.413 5.919 7.210 1.00 98.75 117 LYS A CA 1
ATOM 869 C C . LYS A 1 117 ? -0.131 5.956 8.717 1.00 98.75 117 LYS A C 1
ATOM 871 O O . LYS A 1 117 ? 1.032 5.863 9.123 1.00 98.75 117 LYS A O 1
ATOM 876 N N . VAL A 1 118 ? -1.172 6.083 9.543 1.00 98.69 118 VAL A N 1
ATOM 877 C CA . VAL A 1 118 ? -1.050 6.077 11.009 1.00 98.69 118 VAL A CA 1
ATOM 878 C C . VAL A 1 118 ? -0.535 4.725 11.495 1.00 98.69 118 VAL A C 1
ATOM 880 O O . VAL A 1 118 ? 0.495 4.681 12.169 1.00 98.69 118 VAL A O 1
ATOM 883 N N . VAL A 1 119 ? -1.185 3.626 11.105 1.00 98.44 119 VAL A N 1
ATOM 884 C CA . VAL A 1 119 ? -0.808 2.264 11.517 1.00 98.44 119 VAL A CA 1
ATOM 885 C C . VAL A 1 119 ? 0.581 1.890 11.005 1.00 98.44 119 VAL A C 1
ATOM 887 O O . VAL A 1 119 ? 1.394 1.352 11.756 1.00 98.44 119 VAL A O 1
ATOM 890 N N . GLY A 1 120 ? 0.901 2.255 9.764 1.00 98.44 120 GLY A N 1
ATOM 891 C CA . GLY A 1 120 ? 2.224 2.067 9.182 1.00 98.44 120 GLY A CA 1
ATOM 892 C C . GLY A 1 120 ? 3.329 2.739 9.982 1.00 98.44 120 GL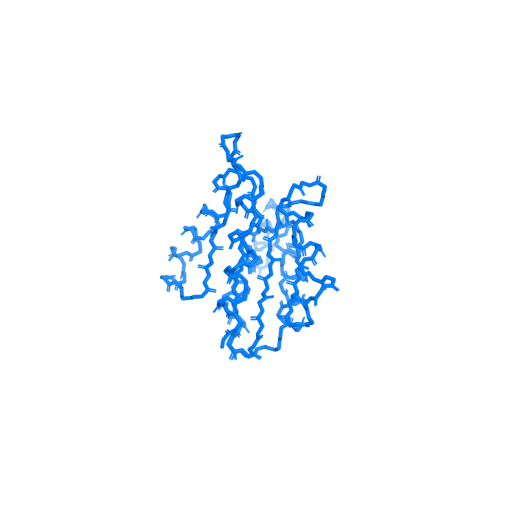Y A C 1
ATOM 893 O O . GLY A 1 120 ? 4.380 2.139 10.192 1.00 98.44 120 GLY A O 1
ATOM 894 N N . THR A 1 121 ? 3.079 3.952 10.474 1.00 98.25 121 THR A N 1
ATOM 895 C CA . THR A 1 121 ? 4.039 4.683 11.311 1.00 98.25 121 THR A CA 1
ATOM 896 C C . THR A 1 121 ? 4.114 4.094 12.720 1.00 98.25 121 THR A C 1
ATOM 898 O O . THR A 1 121 ? 5.207 3.888 13.239 1.00 98.25 121 THR A O 1
ATOM 901 N N . MET A 1 122 ? 2.969 3.781 13.336 1.00 97.38 122 MET A N 1
ATOM 902 C CA . MET A 1 122 ? 2.905 3.200 14.684 1.00 97.38 122 MET A CA 1
ATOM 903 C C . MET A 1 122 ? 3.523 1.803 14.767 1.00 97.38 122 MET A C 1
ATOM 905 O O . MET A 1 122 ? 4.005 1.414 15.826 1.00 97.38 122 MET A O 1
ATOM 909 N N . GLY A 1 123 ? 3.516 1.048 13.668 1.00 96.44 123 GLY A N 1
ATOM 910 C CA . GLY A 1 123 ? 4.126 -0.277 13.593 1.00 96.44 123 GLY A CA 1
ATOM 911 C C . GLY A 1 123 ? 5.658 -0.272 13.582 1.00 96.44 123 GLY A C 1
ATOM 912 O O . GLY A 1 123 ? 6.266 -1.336 13.685 1.00 96.44 123 GLY A O 1
ATOM 913 N N . 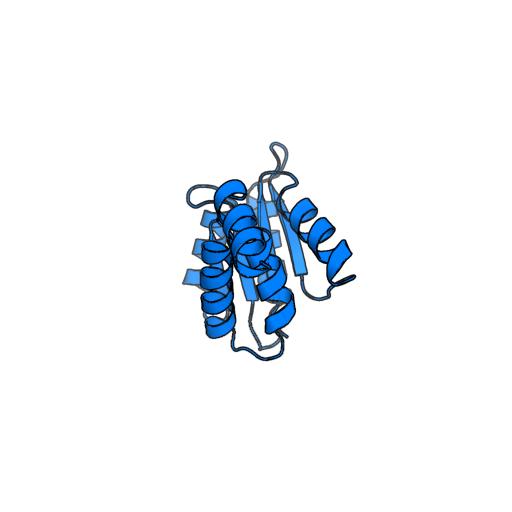ILE A 1 124 ? 6.297 0.896 13.471 1.00 97.56 124 ILE A N 1
ATOM 914 C CA . ILE A 1 124 ? 7.753 1.038 13.543 1.00 97.56 124 ILE A CA 1
ATOM 915 C C . ILE A 1 124 ? 8.138 1.258 15.006 1.00 97.56 124 ILE A C 1
ATOM 917 O O . ILE A 1 124 ? 8.050 2.368 15.528 1.00 97.56 124 ILE A O 1
ATOM 921 N N . VAL A 1 125 ? 8.569 0.188 15.672 1.00 96.44 125 VAL A N 1
ATOM 922 C CA . VAL A 1 125 ? 8.904 0.195 17.103 1.00 96.44 125 VAL A CA 1
ATOM 923 C C . VAL A 1 125 ? 10.236 -0.497 17.371 1.00 96.44 125 VAL A C 1
ATOM 925 O O . VAL A 1 125 ? 10.625 -1.420 16.652 1.00 96.44 125 VAL A O 1
ATOM 928 N N . ASP A 1 126 ? 10.918 -0.092 18.443 1.00 97.00 126 ASP A N 1
ATOM 929 C CA . ASP A 1 126 ? 11.998 -0.893 19.012 1.00 97.00 126 ASP A CA 1
ATOM 930 C C . ASP A 1 126 ? 11.390 -2.118 19.712 1.00 97.00 126 ASP A C 1
ATOM 932 O O . ASP A 1 126 ? 10.603 -2.004 20.654 1.00 97.00 126 ASP A O 1
ATOM 936 N N . ILE A 1 127 ? 11.733 -3.310 19.223 1.00 95.12 127 ILE A N 1
ATOM 937 C CA . ILE A 1 127 ? 11.170 -4.563 19.735 1.00 95.12 127 ILE A CA 1
ATOM 938 C C . ILE A 1 127 ? 11.587 -4.815 21.184 1.00 95.12 127 ILE A C 1
ATOM 940 O O . ILE A 1 127 ? 10.787 -5.333 21.958 1.00 95.12 127 ILE A O 1
ATOM 944 N N . LYS A 1 128 ? 12.810 -4.451 21.579 1.00 95.94 128 LYS A N 1
ATOM 945 C CA . LYS A 1 128 ? 13.275 -4.671 22.948 1.00 95.94 128 LYS A CA 1
ATOM 946 C C . LYS A 1 128 ? 12.487 -3.796 23.916 1.00 95.94 128 LYS A C 1
ATOM 948 O O . LYS A 1 128 ? 11.976 -4.317 24.900 1.00 95.94 128 LYS A O 1
ATOM 953 N N . GLU A 1 129 ? 12.357 -2.507 23.618 1.00 95.12 129 GLU A N 1
ATOM 954 C CA . GLU A 1 129 ? 11.569 -1.582 24.440 1.00 95.12 129 GLU A CA 1
ATOM 955 C C . GLU A 1 129 ? 10.108 -2.031 24.517 1.00 95.12 129 GLU A C 1
ATOM 957 O O . GLU A 1 129 ? 9.552 -2.145 25.608 1.00 95.12 129 GLU A O 1
ATOM 962 N N . ARG A 1 130 ? 9.508 -2.381 23.371 1.00 92.81 130 ARG A N 1
ATOM 963 C CA . ARG A 1 130 ? 8.109 -2.812 23.307 1.00 92.81 130 ARG A CA 1
ATOM 964 C C . ARG A 1 130 ? 7.846 -4.079 24.118 1.00 92.81 130 ARG A C 1
ATOM 966 O O . ARG A 1 130 ? 6.836 -4.141 24.808 1.00 92.81 130 ARG A O 1
ATOM 973 N N . MET A 1 131 ? 8.717 -5.083 24.017 1.00 91.44 131 MET A N 1
ATOM 974 C CA . MET A 1 131 ? 8.549 -6.342 24.748 1.00 91.44 131 MET A CA 1
ATOM 975 C C . MET A 1 131 ? 8.796 -6.167 26.247 1.00 91.44 131 MET A C 1
ATOM 977 O O . MET A 1 131 ? 8.070 -6.756 27.039 1.00 91.44 131 MET A O 1
ATOM 981 N N . SER A 1 132 ? 9.765 -5.336 26.646 1.00 92.44 132 SER A N 1
ATOM 982 C CA . SER A 1 132 ? 9.998 -5.035 28.063 1.00 92.44 132 SER A CA 1
ATOM 983 C C . SER A 1 132 ? 8.795 -4.354 28.711 1.00 92.44 132 SER A C 1
ATOM 985 O O . SER A 1 132 ? 8.363 -4.808 29.760 1.00 92.44 132 SER A O 1
ATOM 987 N N . SER A 1 133 ? 8.191 -3.349 28.064 1.00 88.75 133 SER A N 1
ATOM 988 C CA . SER A 1 133 ? 6.989 -2.703 28.610 1.00 88.75 133 SER A CA 1
ATOM 989 C C . SER A 1 133 ? 5.809 -3.663 28.775 1.00 88.75 133 SER A C 1
ATOM 991 O O . SER A 1 133 ? 5.100 -3.567 29.763 1.00 88.75 133 SER A O 1
ATOM 993 N N . ILE A 1 134 ? 5.610 -4.606 27.845 1.00 87.56 134 ILE A N 1
ATOM 994 C CA . ILE A 1 134 ? 4.527 -5.601 27.957 1.00 87.56 134 ILE A CA 1
ATOM 995 C C . ILE A 1 134 ? 4.762 -6.535 29.150 1.00 87.56 134 ILE A C 1
ATOM 997 O O . ILE A 1 134 ? 3.825 -6.846 29.869 1.00 87.56 134 ILE A O 1
ATOM 1001 N N . MET A 1 135 ? 6.006 -6.967 29.369 1.00 81.44 135 MET A N 1
ATOM 1002 C CA . MET A 1 135 ? 6.339 -7.836 30.501 1.00 81.44 135 MET A CA 1
ATOM 1003 C C . MET A 1 135 ? 6.214 -7.113 31.847 1.00 81.44 135 MET A C 1
ATOM 1005 O O . MET A 1 135 ? 5.776 -7.732 32.807 1.00 81.44 135 MET A O 1
ATOM 1009 N N . ASP A 1 136 ? 6.571 -5.827 31.907 1.00 81.19 136 ASP A N 1
ATOM 1010 C CA . ASP A 1 136 ? 6.445 -5.011 33.122 1.00 81.19 136 ASP A CA 1
ATOM 1011 C C . ASP A 1 136 ? 4.975 -4.663 33.452 1.00 81.19 136 ASP A C 1
ATOM 1013 O O . ASP A 1 136 ? 4.661 -4.413 34.612 1.00 81.19 136 ASP A O 1
ATOM 1017 N N . ASP A 1 137 ? 4.080 -4.636 32.452 1.00 73.88 137 ASP A N 1
ATOM 1018 C CA . ASP A 1 137 ? 2.637 -4.392 32.627 1.00 73.88 137 ASP A CA 1
ATOM 1019 C C . ASP A 1 137 ? 1.853 -5.657 33.063 1.00 73.88 137 ASP A C 1
ATOM 1021 O O . ASP A 1 137 ? 0.724 -5.538 33.547 1.00 73.88 137 ASP A O 1
ATOM 1025 N N . ASP A 1 138 ? 2.430 -6.855 32.887 1.00 67.19 138 ASP A N 1
ATOM 1026 C CA . ASP A 1 138 ? 1.825 -8.157 33.227 1.00 67.19 138 ASP A CA 1
ATOM 1027 C C . ASP A 1 138 ? 2.182 -8.663 34.656 1.00 67.19 138 ASP A C 1
ATOM 1029 O O . ASP A 1 138 ? 1.634 -9.686 35.086 1.00 67.19 138 ASP A O 1
ATOM 1033 N N . ASP A 1 139 ? 3.056 -7.957 35.395 1.00 52.81 139 ASP A N 1
ATOM 1034 C CA . ASP A 1 139 ? 3.466 -8.220 36.798 1.00 52.81 139 ASP A CA 1
ATOM 1035 C C . ASP A 1 139 ? 2.734 -7.319 37.826 1.00 52.81 139 ASP A C 1
ATOM 1037 O O . ASP A 1 139 ? 2.377 -7.828 38.922 1.00 52.81 139 ASP A O 1
#